Protein AF-A0AAX6FME1-F1 (afdb_monomer)

Mean predicted aligned error: 8.31 Å

Secondary structure (DSSP, 8-state):
-HHHHHHHHHHHHHHHHTTHHHHHHHHHHHHHHHHHHHHHHHHHHHHHHHHHHHHHHHGGGS---HHHHHHHHHHHHHHHHHHHHHHHHHHHHHHHHHHHHHHHHHHHHHHHHHHHHHHHHHHT-

Solvent-accessible surface area (backbone atoms only — not comparable to full-atom values): 6784 Å² total; per-residue (Å²): 114,68,73,62,55,56,51,52,54,52,51,57,49,51,62,68,52,61,54,52,63,60,53,46,49,50,43,54,51,52,38,49,55,40,46,56,51,26,52,50,38,51,52,51,37,51,53,54,51,51,50,55,55,52,50,62,68,58,56,77,75,61,83,87,55,75,70,59,55,56,52,51,53,52,49,50,54,51,38,51,53,39,49,52,51,27,50,51,38,52,50,51,37,52,54,42,52,48,52,49,48,54,52,52,51,50,55,51,54,51,50,53,53,51,52,50,52,52,56,51,56,61,72,76,108

Nearest PDB structures (foldseek):
  8i21-assembly1_A  TM=5.948E-01  e=4.803E-01  Saccharomyces cerevisiae S288C
  8i4v-assembly1_B  TM=5.085E-01  e=3.125E-01  Saccharomyces cerevisiae S288C
  6pyu-assembly1_B  TM=4.199E-01  e=3.323E-01  Homo sapiens
  5c22-assembly3_C  TM=4.623E-01  e=6.528E-01  Escherichia coli
  4ayx-assembly1_A  TM=3.386E-01  e=5.107E-01  Homo sapiens

Radius of gyration: 27.65 Å; Cα contacts (8 Å, |Δi|>4): 54; chains: 1; bounding box: 58×21×79 Å

Foldseek 3Di:
DLVVVVVVLVVVLCVVCVCLVVLLCVLVVLLVVLVVVLVVLVVVLVVLVVVLVVVVVVVVPDDDDVVVVVVSVVSVVVSVVSVVVSVVSVVVSVVSVVVNVVSVVVSVVVVVVSVVVSVVVVVVD

Sequence (125 aa):
MAIARTGVFVDDYLEYSSTLAAELQRLLSTMRELDERSHGLINQTRDQTKYCLGMAYHSSKKAILEDDEEAIEKMKKEIEANQENALSLCTEKVLLAKQAYDLIESHVKRLDEDLNQFAEDLKQV

pLDDT: mean 86.27, std 14.95, range [47.69, 98.38]

InterPro domains:
  IPR024610 Inhibitor of growth protein, N-terminal histone-binding [PF12998] (9-118)
  IPR024610 Inhibitor of growth protein, N-terminal histone-binding [SM01408] (9-118)
  IPR028651 ING family [PTHR10333] (1-124)

Organism: Iris pallida (NCBI:txid29817)

Structure (mmCIF, N/CA/C/O backbone):
data_AF-A0AAX6FME1-F1
#
_entry.id   AF-A0AAX6FME1-F1
#
loop_
_atom_site.group_PDB
_atom_site.id
_atom_site.type_symbol
_atom_site.label_atom_id
_atom_site.label_alt_id
_atom_site.label_comp_id
_atom_site.label_asym_id
_atom_site.label_entity_id
_atom_site.label_seq_id
_atom_site.pdbx_PDB_ins_code
_atom_site.Cartn_x
_atom_site.Cartn_y
_atom_site.Cartn_z
_atom_site.occupancy
_atom_site.B_iso_or_equiv
_atom_site.auth_seq_id
_atom_site.auth_comp_id
_atom_site.auth_asym_id
_atom_site.auth_atom_id
_atom_site.pdbx_PDB_model_num
ATOM 1 N N . MET A 1 1 ? -29.926 2.983 37.225 1.00 47.69 1 MET A N 1
ATOM 2 C CA . MET A 1 1 ? -28.524 3.407 37.009 1.00 47.69 1 MET A CA 1
ATOM 3 C C . MET A 1 1 ? -27.796 2.585 35.940 1.00 47.69 1 MET A C 1
ATOM 5 O O . MET A 1 1 ? -26.991 3.179 35.242 1.00 47.69 1 MET A O 1
ATOM 9 N N . ALA A 1 2 ? -28.114 1.299 35.724 1.00 47.97 2 ALA A N 1
ATOM 10 C CA . ALA A 1 2 ? -27.505 0.484 34.656 1.00 47.97 2 ALA A CA 1
ATOM 11 C C . ALA A 1 2 ? -27.728 1.022 33.223 1.00 47.97 2 ALA A C 1
ATOM 13 O O . ALA A 1 2 ? -26.776 1.136 32.464 1.00 47.97 2 ALA A O 1
ATOM 14 N N . ILE A 1 3 ? -28.958 1.442 32.885 1.00 52.25 3 ILE A N 1
ATOM 15 C CA . ILE A 1 3 ? -29.325 1.914 31.529 1.00 52.25 3 ILE A CA 1
ATOM 16 C C . ILE A 1 3 ? -28.571 3.198 31.118 1.00 52.25 3 ILE A C 1
ATOM 18 O O . ILE A 1 3 ? -28.251 3.395 29.948 1.00 52.25 3 ILE A O 1
ATOM 22 N N . ALA A 1 4 ? -28.248 4.071 32.079 1.00 54.31 4 ALA A N 1
ATOM 23 C CA . ALA A 1 4 ? -27.478 5.286 31.806 1.00 54.31 4 ALA A CA 1
ATOM 24 C C . ALA A 1 4 ? -25.995 4.971 31.536 1.00 54.31 4 ALA A C 1
ATOM 26 O O . ALA A 1 4 ? -25.393 5.591 30.669 1.00 54.31 4 ALA A O 1
ATOM 27 N N . ARG A 1 5 ? -25.427 3.970 32.228 1.00 59.72 5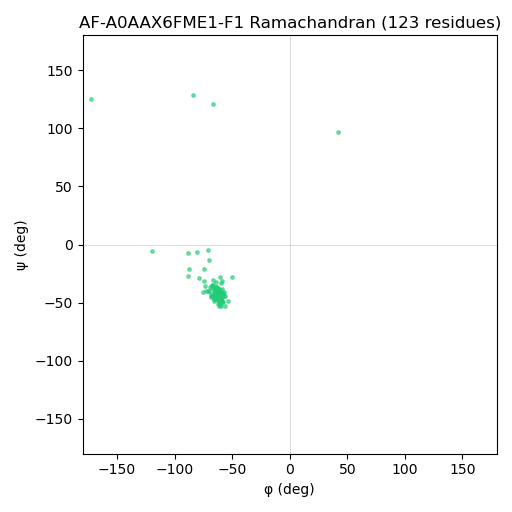 ARG A N 1
ATOM 28 C CA . ARG A 1 5 ? -24.042 3.516 32.018 1.00 59.72 5 ARG A CA 1
ATOM 29 C C . ARG A 1 5 ? -23.849 2.819 30.668 1.00 59.72 5 ARG A C 1
ATOM 31 O O . ARG A 1 5 ? -22.839 3.049 30.020 1.00 59.72 5 ARG A O 1
ATOM 38 N N . THR A 1 6 ? -24.836 2.047 30.208 1.00 64.62 6 THR A N 1
ATOM 39 C CA . THR A 1 6 ? -24.829 1.462 28.854 1.00 64.62 6 THR A CA 1
ATOM 40 C C . THR A 1 6 ? -24.848 2.505 27.741 1.00 64.62 6 THR A C 1
ATOM 42 O O . THR A 1 6 ? -24.229 2.286 26.709 1.00 64.62 6 THR A O 1
ATOM 45 N N . GLY A 1 7 ? -25.563 3.621 27.928 1.00 67.94 7 GLY A N 1
ATOM 46 C CA . GLY A 1 7 ? -25.642 4.678 26.914 1.00 67.94 7 GLY A CA 1
ATOM 47 C C . GLY A 1 7 ? -24.309 5.399 26.724 1.00 67.94 7 GLY A C 1
ATOM 48 O O . GLY A 1 7 ? -23.861 5.551 25.596 1.00 67.94 7 GLY A O 1
ATOM 49 N N . VAL A 1 8 ? -23.647 5.753 27.831 1.00 77.31 8 VAL A N 1
ATOM 50 C CA . VAL A 1 8 ? -22.325 6.406 27.812 1.00 77.31 8 VAL A CA 1
ATOM 51 C C . VAL A 1 8 ? -21.271 5.510 27.158 1.00 77.31 8 VAL A C 1
ATOM 53 O O . VAL A 1 8 ? -20.522 5.973 26.313 1.00 77.31 8 VAL A O 1
ATOM 56 N N . PHE A 1 9 ? -21.277 4.209 27.463 1.00 76.94 9 PHE A N 1
ATOM 57 C CA . PHE A 1 9 ? -20.352 3.247 26.857 1.00 76.94 9 PHE A CA 1
ATOM 58 C C . PHE A 1 9 ? -20.444 3.195 25.322 1.00 76.94 9 PHE A C 1
ATOM 60 O O . PHE A 1 9 ? -19.431 3.129 24.628 1.00 76.94 9 PHE A O 1
ATOM 67 N N . VAL A 1 10 ? -21.667 3.208 24.784 1.00 81.06 10 VAL A N 1
ATOM 68 C CA . VAL A 1 10 ? -21.890 3.160 23.334 1.00 81.06 10 VAL A CA 1
ATOM 69 C C . VAL A 1 10 ? -21.471 4.472 22.671 1.00 81.06 10 VAL A C 1
ATOM 71 O O . VAL A 1 10 ? -20.853 4.421 21.610 1.00 81.06 10 VAL A O 1
ATOM 74 N N . ASP A 1 11 ? -21.759 5.619 23.291 1.00 85.25 11 ASP A N 1
ATOM 75 C CA . ASP A 1 11 ? -21.335 6.928 22.779 1.00 85.25 11 ASP A CA 1
ATOM 76 C C . ASP A 1 11 ? -19.804 7.058 22.763 1.00 85.25 11 ASP A C 1
ATOM 78 O O . ASP A 1 11 ? -19.245 7.413 21.725 1.00 85.25 11 ASP A O 1
ATOM 82 N N . ASP A 1 12 ? -19.121 6.676 23.848 1.00 85.38 12 ASP A N 1
ATOM 83 C CA . ASP A 1 12 ? -17.654 6.716 23.943 1.00 85.38 12 ASP A CA 1
ATOM 84 C C . ASP A 1 12 ? -16.998 5.834 22.862 1.00 85.38 12 ASP A C 1
ATOM 86 O O . ASP A 1 12 ? -16.026 6.230 22.210 1.00 85.38 12 ASP A O 1
ATOM 90 N N . TYR A 1 13 ? -17.554 4.640 22.615 1.00 84.81 13 TYR A N 1
ATOM 91 C CA . TYR A 1 13 ? -17.056 3.749 21.566 1.00 84.81 13 TYR A CA 1
ATOM 92 C C . TYR A 1 13 ? -17.335 4.281 20.152 1.00 84.81 13 TYR A C 1
ATOM 94 O O . TYR A 1 13 ? -16.489 4.159 19.259 1.00 84.81 13 TYR A O 1
ATOM 102 N N . LEU A 1 14 ? -18.512 4.867 19.916 1.00 86.94 14 LEU A N 1
ATOM 103 C CA . LEU A 1 14 ? -18.857 5.473 18.628 1.00 86.94 14 LEU A CA 1
ATOM 104 C C . LEU A 1 14 ? -17.964 6.677 18.321 1.00 86.94 14 LEU A C 1
ATOM 106 O O . LEU A 1 14 ? -17.508 6.818 17.186 1.00 86.94 14 LEU A O 1
ATOM 110 N N . GLU A 1 15 ? -17.670 7.510 19.319 1.00 89.06 15 GLU A N 1
ATOM 111 C CA . GLU A 1 15 ? -16.745 8.632 19.173 1.00 89.06 15 GLU A CA 1
ATOM 112 C C . GLU A 1 15 ? -15.331 8.133 18.852 1.00 89.06 15 GLU A C 1
ATOM 114 O O . GLU A 1 15 ? -14.734 8.571 17.866 1.00 89.06 15 GLU A O 1
ATOM 119 N N . TYR A 1 16 ? -14.832 7.142 19.599 1.00 89.00 16 TYR A N 1
ATOM 120 C CA . TYR A 1 16 ? -13.517 6.540 19.364 1.00 89.00 16 TYR A CA 1
ATOM 121 C C . TYR A 1 16 ? -13.387 5.881 17.979 1.00 89.00 16 TYR A C 1
ATOM 123 O O . TYR A 1 16 ? -12.382 6.054 17.291 1.00 89.00 16 TYR A O 1
ATOM 131 N N . SER A 1 17 ? -14.394 5.119 17.546 1.00 90.50 17 SER A N 1
ATOM 132 C CA . SER A 1 17 ? -14.365 4.388 16.269 1.00 90.50 17 SER A CA 1
ATOM 133 C C . SER A 1 17 ? -14.689 5.253 15.046 1.00 90.50 17 SER A C 1
ATOM 135 O O . SER A 1 17 ? -14.530 4.795 13.912 1.00 90.50 17 SER A O 1
ATOM 137 N N . SER A 1 18 ? -15.094 6.510 15.247 1.00 93.12 18 SER A N 1
ATOM 138 C CA . SER A 1 18 ? -15.531 7.408 14.173 1.00 93.12 18 SER A CA 1
ATOM 139 C C . SER A 1 18 ? -14.466 7.657 13.096 1.00 93.12 18 SER A C 1
ATOM 141 O O . SER A 1 18 ? -14.809 7.826 11.923 1.00 93.12 18 SER A O 1
ATOM 143 N N . THR A 1 19 ? -13.176 7.637 13.454 1.00 92.62 19 THR A N 1
ATOM 144 C CA . THR A 1 19 ? -12.076 7.902 12.511 1.00 92.62 19 THR A CA 1
ATOM 145 C C . THR A 1 19 ? -11.597 6.658 11.766 1.00 92.62 19 THR A C 1
ATOM 147 O O . THR A 1 19 ? -11.054 6.785 10.665 1.00 92.62 19 THR A O 1
ATOM 150 N N . LEU A 1 20 ? -11.861 5.455 12.295 1.00 95.12 20 LEU A N 1
ATOM 151 C CA . LEU A 1 20 ? -11.347 4.186 11.767 1.00 95.12 20 LEU A CA 1
ATOM 152 C C . LEU A 1 20 ? -11.660 4.008 10.280 1.00 95.12 20 LEU A C 1
ATOM 154 O O . LEU A 1 20 ? -10.777 3.688 9.485 1.00 95.12 20 LEU A O 1
ATOM 158 N N . ALA A 1 21 ? -12.916 4.230 9.889 1.00 95.75 21 ALA A N 1
ATOM 159 C CA . ALA A 1 21 ? -13.346 4.037 8.508 1.00 95.75 21 ALA A CA 1
ATOM 160 C C . ALA A 1 21 ? -12.609 4.980 7.542 1.00 95.75 21 ALA A C 1
ATOM 162 O O . ALA A 1 21 ? -12.144 4.546 6.487 1.00 95.75 21 ALA A O 1
ATOM 163 N N . ALA A 1 22 ? -12.465 6.254 7.917 1.00 96.81 22 ALA A N 1
ATOM 164 C CA . A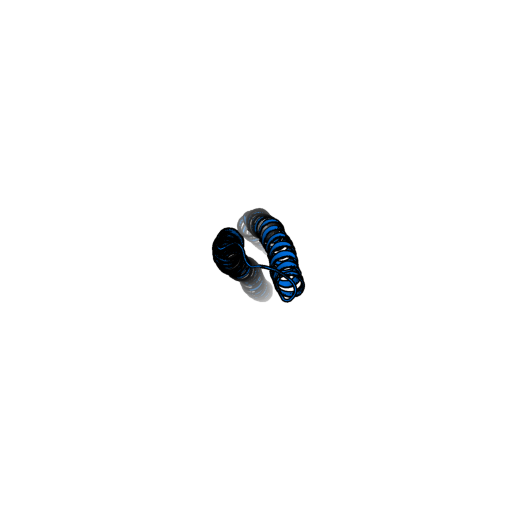LA A 1 22 ? -11.793 7.258 7.099 1.00 96.81 22 ALA A CA 1
ATOM 165 C C . ALA A 1 22 ? -10.284 6.988 6.989 1.00 96.81 22 ALA A C 1
ATOM 167 O O . ALA A 1 22 ? -9.712 7.071 5.899 1.00 96.81 22 ALA A O 1
ATOM 168 N N . GLU A 1 23 ? -9.637 6.623 8.097 1.00 97.31 23 GLU A N 1
ATOM 169 C CA . GLU A 1 23 ? -8.211 6.293 8.126 1.00 97.31 23 GLU A CA 1
ATOM 170 C C . GLU A 1 23 ? -7.898 5.031 7.318 1.00 97.31 23 GLU A C 1
ATOM 172 O O . GLU A 1 23 ? -6.975 5.036 6.497 1.00 97.31 23 GLU A O 1
ATOM 177 N N . LEU A 1 24 ? -8.707 3.979 7.473 1.00 97.81 24 LEU A N 1
ATOM 178 C CA . LEU A 1 24 ? -8.557 2.742 6.713 1.00 97.81 24 LEU A CA 1
ATOM 179 C C . LEU A 1 24 ? -8.790 2.976 5.217 1.00 97.81 24 LEU A C 1
ATOM 181 O O . LEU A 1 24 ? -8.009 2.505 4.389 1.00 97.81 24 LEU A O 1
ATOM 185 N N . GLN A 1 25 ? -9.818 3.750 4.854 1.00 98.06 25 GLN A N 1
ATOM 186 C CA . GLN A 1 25 ? -10.069 4.114 3.461 1.00 98.06 25 GLN A CA 1
ATOM 187 C C . GLN A 1 25 ? -8.885 4.876 2.861 1.00 98.06 25 GLN A C 1
ATOM 189 O O . GLN A 1 25 ? -8.499 4.595 1.724 1.00 98.06 25 GLN A O 1
ATOM 194 N N . ARG A 1 26 ? -8.284 5.806 3.611 1.00 98.38 26 ARG A N 1
ATOM 195 C CA . ARG A 1 26 ? -7.095 6.544 3.170 1.00 98.38 26 ARG A CA 1
ATOM 196 C C . ARG A 1 26 ? -5.931 5.592 2.891 1.00 98.38 2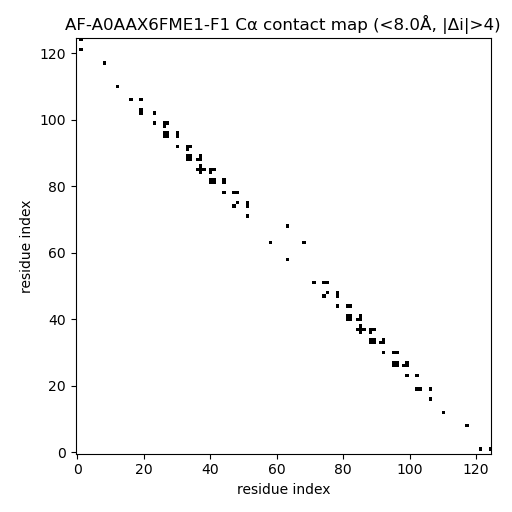6 ARG A C 1
ATOM 198 O O . ARG A 1 26 ? -5.379 5.635 1.796 1.00 98.38 26 ARG A O 1
ATOM 205 N N . LEU A 1 27 ? -5.608 4.705 3.835 1.00 98.19 27 LEU A N 1
ATOM 206 C CA . LEU A 1 27 ? -4.519 3.730 3.692 1.00 98.19 27 LEU A CA 1
ATOM 207 C C . LEU A 1 27 ? -4.727 2.811 2.482 1.00 98.19 27 LEU A C 1
ATOM 209 O O . LEU A 1 27 ? -3.825 2.661 1.658 1.00 98.19 27 LEU A O 1
ATOM 213 N N . LEU A 1 28 ? -5.926 2.240 2.337 1.00 97.88 28 LEU A N 1
ATOM 214 C CA . LEU A 1 28 ? -6.250 1.330 1.235 1.00 97.88 28 LEU A CA 1
ATOM 215 C C . LEU A 1 28 ? -6.268 2.038 -0.126 1.00 97.88 28 LEU A C 1
ATOM 217 O O . LEU A 1 28 ? -5.848 1.453 -1.124 1.00 97.88 28 LEU A O 1
ATOM 221 N N . SER A 1 29 ? -6.709 3.297 -0.173 1.00 98.25 29 SER A N 1
ATOM 222 C CA . SER A 1 29 ? -6.680 4.096 -1.405 1.00 98.25 29 SER A CA 1
ATOM 223 C C . SER A 1 29 ? -5.241 4.360 -1.845 1.00 98.25 29 SER A C 1
ATOM 225 O O . SER A 1 29 ? -4.897 4.089 -2.993 1.00 98.25 29 SER A O 1
ATOM 227 N N . THR A 1 30 ? -4.366 4.774 -0.922 1.00 98.25 30 THR A N 1
ATOM 228 C CA . THR A 1 30 ? -2.939 4.961 -1.223 1.00 98.25 30 THR A CA 1
ATOM 229 C C . THR A 1 30 ? -2.270 3.646 -1.631 1.00 98.25 30 THR A C 1
ATOM 231 O O . THR A 1 30 ? -1.522 3.615 -2.605 1.00 98.25 30 THR A O 1
ATOM 234 N N . MET A 1 31 ? -2.575 2.527 -0.962 1.00 98.19 31 MET A N 1
ATOM 235 C CA . MET A 1 31 ? -2.069 1.210 -1.373 1.00 98.19 31 MET A CA 1
ATOM 236 C C . MET A 1 31 ? -2.456 0.857 -2.808 1.00 98.19 31 MET A C 1
ATOM 238 O O . MET A 1 31 ? -1.632 0.304 -3.537 1.00 98.19 31 MET A O 1
ATOM 242 N N . ARG A 1 32 ? -3.692 1.166 -3.212 1.00 98.06 32 ARG A N 1
ATOM 243 C CA . ARG A 1 32 ? -4.175 0.922 -4.571 1.00 98.06 32 ARG A CA 1
ATOM 244 C C . ARG A 1 32 ? -3.440 1.783 -5.599 1.00 98.06 32 ARG A C 1
ATOM 246 O O . ARG A 1 32 ? -3.038 1.267 -6.634 1.00 98.06 32 ARG A O 1
ATOM 253 N N . GLU A 1 33 ? -3.220 3.062 -5.311 1.00 98.12 33 GLU A N 1
ATOM 254 C CA . GLU A 1 33 ? -2.456 3.954 -6.196 1.00 98.12 33 GLU A CA 1
ATOM 255 C C . GLU A 1 33 ? -1.014 3.461 -6.393 1.00 98.12 33 GLU A C 1
ATOM 257 O O . GLU A 1 33 ? -0.509 3.404 -7.519 1.00 98.12 33 GLU A O 1
ATOM 262 N N . LEU A 1 34 ? -0.356 3.042 -5.306 1.00 97.81 34 LEU A N 1
ATOM 263 C CA . LEU A 1 34 ? 0.979 2.447 -5.378 1.00 97.81 34 LEU A CA 1
ATOM 264 C C . LEU A 1 34 ? 0.969 1.122 -6.151 1.00 97.81 34 LEU A C 1
ATOM 266 O O . LEU A 1 34 ? 1.918 0.836 -6.883 1.00 97.81 34 LEU A O 1
ATOM 270 N N . ASP A 1 35 ? -0.088 0.317 -6.009 1.00 97.38 35 ASP A N 1
ATOM 271 C CA . ASP A 1 35 ? -0.251 -0.937 -6.744 1.00 97.38 35 ASP A CA 1
ATOM 272 C C . ASP A 1 35 ? -0.311 -0.691 -8.250 1.00 97.38 35 ASP A C 1
ATOM 274 O O . ASP A 1 35 ? 0.522 -1.219 -8.989 1.00 97.38 35 ASP A O 1
ATOM 278 N N . GLU A 1 36 ? -1.206 0.197 -8.687 1.00 97.62 36 GLU A N 1
ATOM 279 C CA . GLU A 1 36 ? -1.368 0.578 -10.091 1.00 97.62 36 GLU A CA 1
ATOM 280 C C . GLU A 1 36 ? -0.045 1.103 -10.678 1.00 97.62 36 GLU A C 1
ATOM 282 O O . GLU A 1 36 ? 0.383 0.670 -11.755 1.00 97.62 36 GLU A O 1
ATOM 287 N N . ARG A 1 37 ? 0.674 1.957 -9.935 1.00 97.56 37 ARG A N 1
ATOM 288 C CA . ARG A 1 37 ? 1.978 2.487 -10.359 1.00 97.56 37 ARG A CA 1
ATOM 289 C C . ARG A 1 37 ? 3.061 1.407 -10.443 1.00 97.56 37 ARG A C 1
ATOM 291 O O . ARG A 1 37 ? 3.790 1.358 -11.436 1.00 97.56 37 ARG A O 1
ATOM 298 N N . SER A 1 38 ? 3.167 0.536 -9.438 1.00 97.06 38 SER A N 1
ATOM 299 C CA . SER A 1 38 ? 4.148 -0.561 -9.429 1.00 97.06 38 SER A CA 1
ATOM 300 C C . SER A 1 38 ? 3.902 -1.548 -10.573 1.00 97.06 38 SER A C 1
ATOM 302 O O . SER A 1 38 ? 4.841 -1.921 -11.277 1.00 97.06 38 SER A O 1
ATOM 304 N N . HIS A 1 39 ? 2.640 -1.900 -10.835 1.00 96.75 39 HIS A N 1
ATOM 305 C CA . HIS A 1 39 ? 2.260 -2.778 -11.936 1.00 96.75 39 HIS A CA 1
ATOM 306 C C . HIS A 1 39 ? 2.588 -2.150 -13.293 1.00 96.75 39 HIS A C 1
ATOM 308 O O . HIS A 1 39 ? 3.075 -2.846 -14.186 1.00 96.75 39 HIS A O 1
ATOM 314 N N . GLY A 1 40 ? 2.372 -0.839 -13.444 1.00 96.69 40 GLY A N 1
ATOM 315 C CA . GLY A 1 40 ? 2.785 -0.085 -14.627 1.00 96.69 40 GLY A CA 1
ATOM 316 C C . GLY A 1 40 ? 4.285 -0.216 -14.904 1.00 96.69 40 GLY A C 1
ATOM 317 O O . GLY A 1 40 ? 4.671 -0.642 -15.994 1.00 96.69 40 GLY A O 1
ATOM 318 N N . LEU A 1 41 ? 5.124 0.058 -13.898 1.00 96.38 41 LEU A N 1
ATOM 319 C CA . LEU A 1 41 ? 6.583 -0.056 -14.019 1.00 96.38 41 LEU A CA 1
ATOM 320 C C . LEU A 1 41 ? 7.036 -1.488 -14.313 1.00 96.38 41 LEU A C 1
ATOM 322 O O . LEU A 1 41 ? 7.879 -1.693 -15.185 1.00 96.38 41 LEU A O 1
ATOM 326 N N . ILE A 1 42 ? 6.465 -2.488 -13.637 1.00 96.56 42 ILE A N 1
ATOM 327 C CA . ILE A 1 42 ? 6.801 -3.904 -13.854 1.00 96.56 42 ILE A CA 1
ATOM 328 C C . ILE A 1 42 ? 6.476 -4.320 -15.292 1.00 96.56 42 ILE A C 1
ATOM 330 O O . ILE A 1 42 ? 7.289 -4.975 -15.948 1.00 96.56 42 ILE A O 1
ATOM 334 N N . ASN A 1 43 ? 5.309 -3.925 -15.807 1.00 96.69 43 ASN A N 1
ATOM 335 C CA . ASN A 1 43 ? 4.909 -4.234 -17.177 1.00 96.69 43 ASN A CA 1
ATOM 336 C C . ASN A 1 43 ? 5.825 -3.550 -18.200 1.00 96.69 43 ASN A C 1
ATOM 338 O O . ASN A 1 43 ? 6.324 -4.227 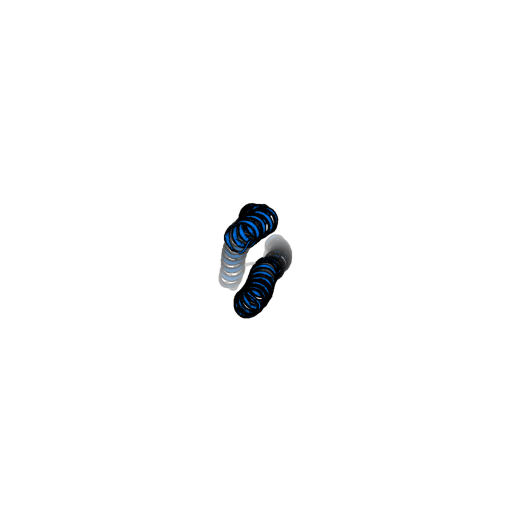-19.099 1.00 96.69 43 ASN A O 1
ATOM 342 N N . GLN A 1 44 ? 6.103 -2.255 -18.024 1.00 94.81 44 GLN A N 1
ATOM 343 C CA . GLN A 1 44 ? 7.019 -1.503 -18.886 1.00 94.81 44 GLN A CA 1
ATOM 344 C C . GLN A 1 44 ? 8.416 -2.135 -18.901 1.00 94.81 44 GLN A C 1
ATOM 346 O O . GLN A 1 44 ? 8.962 -2.424 -19.964 1.00 94.81 44 GLN A O 1
ATOM 351 N N . THR A 1 45 ? 8.964 -2.421 -17.722 1.00 94.12 45 THR A N 1
ATOM 352 C CA . THR A 1 45 ? 10.282 -3.046 -17.555 1.00 94.12 45 THR A CA 1
ATOM 353 C C . THR A 1 45 ? 10.337 -4.413 -18.225 1.00 94.12 45 THR A C 1
ATOM 355 O O . THR A 1 45 ? 11.320 -4.750 -18.886 1.00 94.12 45 THR A O 1
ATOM 358 N N . ARG A 1 46 ? 9.276 -5.218 -18.092 1.00 94.38 46 ARG A N 1
ATOM 359 C CA . ARG A 1 46 ? 9.177 -6.530 -18.741 1.00 94.38 46 ARG A CA 1
ATOM 360 C C . ARG A 1 46 ? 9.240 -6.403 -20.261 1.00 94.38 46 ARG A C 1
ATOM 362 O O . ARG A 1 46 ? 9.914 -7.207 -20.903 1.00 94.38 46 ARG A O 1
ATOM 369 N N . ASP A 1 47 ? 8.551 -5.424 -20.832 1.00 93.56 47 ASP A N 1
ATOM 370 C CA . ASP A 1 47 ? 8.522 -5.227 -22.280 1.00 93.56 47 ASP A CA 1
ATOM 371 C C . ASP A 1 47 ? 9.862 -4.671 -22.800 1.00 93.56 47 ASP A C 1
ATOM 373 O O . ASP A 1 47 ? 10.385 -5.188 -23.789 1.00 93.56 47 ASP A O 1
ATOM 377 N N . GLN A 1 48 ? 10.495 -3.740 -22.072 1.00 91.06 48 GLN A N 1
ATOM 378 C CA . GLN A 1 48 ? 11.868 -3.281 -22.344 1.00 91.06 48 GLN A CA 1
ATOM 379 C C . GLN A 1 48 ? 12.883 -4.435 -22.270 1.00 91.06 48 GLN A C 1
ATOM 381 O O . GLN A 1 48 ? 13.737 -4.581 -23.144 1.00 91.06 48 GLN A O 1
ATOM 386 N N . THR A 1 49 ? 12.756 -5.312 -21.270 1.00 91.38 49 THR A N 1
ATOM 387 C CA . THR A 1 49 ? 13.629 -6.485 -21.104 1.00 91.38 49 THR A CA 1
ATOM 388 C C . THR A 1 49 ? 13.501 -7.445 -22.286 1.00 91.38 49 THR A C 1
ATOM 390 O O . THR A 1 49 ? 14.508 -7.892 -22.834 1.00 91.38 49 THR A O 1
ATOM 393 N N . LYS A 1 50 ? 12.271 -7.738 -22.731 1.00 89.94 50 LYS A N 1
ATOM 394 C CA . LYS A 1 50 ? 12.029 -8.576 -23.918 1.00 89.94 50 LYS A CA 1
ATOM 395 C C . LYS A 1 50 ? 12.641 -7.971 -25.176 1.00 89.94 50 LYS A C 1
ATOM 397 O O . LYS A 1 50 ? 13.236 -8.705 -25.961 1.00 89.94 50 LYS A O 1
ATOM 402 N N . TYR A 1 51 ? 12.498 -6.660 -25.362 1.00 87.06 51 TYR A N 1
ATOM 403 C CA . TYR A 1 51 ? 13.081 -5.953 -26.499 1.00 87.06 51 TYR A CA 1
ATOM 404 C C . TYR A 1 51 ? 14.612 -6.060 -26.498 1.00 87.06 51 TYR A C 1
ATOM 406 O O . TYR A 1 51 ? 15.195 -6.489 -27.492 1.00 87.06 51 TYR A O 1
ATOM 414 N N . CYS A 1 52 ? 15.252 -5.780 -25.359 1.00 85.19 52 CYS A N 1
ATOM 415 C CA . CYS A 1 52 ? 16.704 -5.864 -25.193 1.00 85.19 52 CYS A CA 1
ATOM 416 C C . CYS A 1 52 ? 17.245 -7.285 -25.472 1.00 85.19 52 CYS A C 1
ATOM 418 O O . CYS A 1 52 ? 18.203 -7.460 -26.226 1.00 85.19 52 CYS A O 1
ATOM 420 N N . LEU A 1 53 ? 16.575 -8.322 -24.952 1.00 83.88 53 LEU A N 1
ATOM 421 C CA . LEU A 1 53 ? 16.928 -9.724 -25.222 1.00 83.88 53 LEU A CA 1
ATOM 422 C C . LEU A 1 53 ? 16.687 -10.130 -26.687 1.00 83.88 53 LEU A C 1
ATOM 424 O O . LEU A 1 53 ? 17.473 -10.889 -27.253 1.00 83.88 53 LEU A O 1
ATOM 428 N N . GLY A 1 54 ? 15.618 -9.623 -27.309 1.00 80.12 54 GLY A N 1
ATOM 429 C CA . GLY A 1 54 ? 15.323 -9.846 -28.725 1.00 80.12 54 GLY A 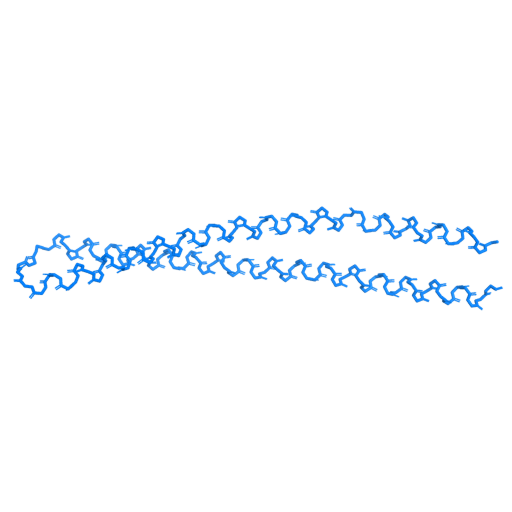CA 1
ATOM 430 C C . GLY A 1 54 ? 16.382 -9.230 -29.642 1.00 80.12 54 GLY A C 1
ATOM 431 O O . GLY A 1 54 ? 16.836 -9.886 -30.579 1.00 80.12 54 GLY A O 1
ATOM 432 N N . MET A 1 55 ? 16.842 -8.013 -29.338 1.00 67.69 55 MET A N 1
ATOM 433 C CA . MET A 1 55 ? 17.938 -7.370 -30.070 1.00 67.69 55 MET A CA 1
ATOM 434 C C . MET A 1 55 ? 19.248 -8.155 -29.954 1.00 67.69 55 MET A C 1
ATOM 436 O O . MET A 1 55 ? 19.901 -8.390 -30.971 1.00 67.69 55 MET A O 1
ATOM 440 N N . ALA A 1 56 ? 19.588 -8.645 -28.757 1.00 60.97 56 ALA A N 1
ATOM 441 C CA . ALA A 1 56 ? 20.784 -9.462 -28.529 1.00 60.97 56 ALA A CA 1
ATOM 442 C C . ALA A 1 56 ? 20.799 -10.777 -29.343 1.00 60.97 56 ALA A C 1
ATOM 444 O O . ALA A 1 56 ? 21.864 -11.287 -29.694 1.00 60.97 56 ALA A O 1
ATOM 445 N N . TYR A 1 57 ? 19.624 -11.325 -29.671 1.00 59.09 57 TYR A N 1
ATOM 446 C CA . TYR A 1 57 ? 19.492 -12.537 -30.487 1.00 59.09 57 TYR A CA 1
ATOM 447 C C . TYR A 1 57 ? 19.677 -12.273 -31.994 1.00 59.09 57 TYR A C 1
ATOM 449 O O . TYR A 1 57 ? 20.121 -13.148 -32.739 1.00 59.09 57 TYR A O 1
ATOM 457 N N . HIS A 1 58 ? 19.348 -11.066 -32.464 1.00 56.19 58 HIS A N 1
ATOM 458 C CA . HIS A 1 58 ? 19.480 -10.681 -33.874 1.00 56.19 58 HIS A CA 1
ATOM 459 C C . HIS A 1 58 ? 20.860 -10.098 -34.218 1.00 56.19 58 HIS A C 1
ATOM 461 O O . HIS A 1 58 ? 21.327 -10.266 -35.349 1.00 56.19 58 HIS A O 1
ATOM 467 N N . SER A 1 59 ? 21.552 -9.493 -33.250 1.00 52.28 59 SER A N 1
ATOM 468 C CA . SER A 1 59 ? 22.895 -8.920 -33.421 1.00 52.28 59 SER A CA 1
ATOM 469 C C . SER A 1 59 ? 24.001 -9.968 -33.611 1.00 52.28 59 SER A C 1
ATOM 471 O O . SER A 1 59 ? 25.074 -9.649 -34.120 1.00 52.28 59 SER A O 1
ATOM 473 N N . SER A 1 60 ? 23.740 -11.252 -33.336 1.00 53.16 60 SER A N 1
ATOM 474 C CA . SER A 1 60 ? 24.714 -12.337 -33.544 1.00 53.16 60 SER A CA 1
ATOM 475 C C . SER A 1 60 ? 24.977 -12.673 -35.026 1.00 53.16 60 SER A C 1
ATOM 477 O O . SER A 1 60 ? 25.823 -13.522 -35.309 1.00 53.16 60 SER A O 1
ATOM 479 N N . LYS A 1 61 ? 24.262 -12.058 -35.990 1.00 54.34 61 LYS A N 1
ATOM 480 C CA . LYS A 1 61 ? 24.356 -12.420 -37.421 1.00 54.34 61 LYS A CA 1
ATOM 481 C C . LYS A 1 61 ? 24.809 -11.345 -38.415 1.00 54.34 61 LYS A C 1
ATOM 483 O O . LYS A 1 61 ? 25.021 -11.720 -39.568 1.00 54.34 61 LYS A O 1
ATOM 488 N N . LYS A 1 62 ? 25.025 -10.073 -38.059 1.00 48.91 62 LYS A N 1
ATOM 489 C CA . LYS A 1 62 ? 25.680 -9.108 -38.975 1.00 48.91 62 LYS A CA 1
ATOM 490 C C . LYS A 1 62 ? 25.980 -7.770 -38.293 1.00 48.91 62 LYS A C 1
ATOM 492 O O . LYS A 1 62 ? 25.053 -7.148 -37.806 1.00 48.91 62 LYS A O 1
ATOM 497 N N . ALA A 1 63 ? 27.250 -7.358 -38.356 1.00 49.19 63 ALA A N 1
ATOM 498 C CA . ALA A 1 63 ? 27.781 -5.995 -38.209 1.00 49.19 63 ALA A CA 1
ATOM 499 C C . ALA A 1 63 ? 27.167 -5.125 -37.092 1.00 49.19 63 ALA A C 1
ATOM 501 O O . ALA A 1 63 ? 26.162 -4.456 -37.296 1.00 49.19 63 ALA A O 1
ATOM 502 N N . ILE A 1 64 ? 27.840 -5.096 -35.941 1.00 50.78 64 ILE A N 1
ATOM 503 C CA . ILE A 1 64 ? 27.576 -4.159 -34.843 1.00 50.78 64 ILE A CA 1
ATOM 504 C C . ILE A 1 64 ? 27.930 -2.742 -35.322 1.00 50.78 64 ILE A C 1
ATOM 506 O O . ILE A 1 64 ? 29.070 -2.492 -35.717 1.00 50.78 64 ILE A O 1
ATOM 510 N N . LEU A 1 65 ? 26.954 -1.835 -35.310 1.00 57.66 65 LEU A N 1
ATOM 511 C CA . LEU A 1 65 ? 27.194 -0.394 -35.242 1.00 57.66 65 LEU A CA 1
ATOM 512 C C . LEU A 1 65 ? 27.376 -0.069 -33.749 1.00 57.66 65 LEU A C 1
ATOM 514 O O . LEU A 1 65 ? 26.533 -0.476 -32.957 1.00 57.66 65 LEU A O 1
ATOM 518 N N . GLU A 1 66 ? 28.447 0.626 -33.350 1.00 58.25 66 GLU A N 1
ATOM 519 C CA . GLU A 1 66 ? 28.696 1.041 -31.945 1.00 58.25 66 GLU A CA 1
ATOM 520 C C . GLU A 1 66 ? 27.480 1.740 -31.293 1.00 58.25 66 GLU A C 1
ATOM 522 O O . GLU A 1 66 ? 27.269 1.626 -30.088 1.00 58.25 66 GLU A O 1
ATOM 527 N N . ASP A 1 67 ? 26.641 2.387 -32.108 1.00 60.88 67 ASP A N 1
ATOM 528 C CA . ASP A 1 67 ? 25.387 3.051 -31.722 1.00 60.88 67 ASP A CA 1
ATOM 529 C C . ASP A 1 67 ? 24.358 2.091 -31.075 1.00 60.88 67 ASP A C 1
ATOM 531 O O . ASP A 1 67 ? 23.645 2.467 -30.143 1.00 60.88 67 ASP A O 1
ATOM 535 N N . ASP A 1 68 ? 24.321 0.817 -31.493 1.00 71.25 68 ASP A N 1
ATOM 536 C CA . ASP A 1 68 ? 23.412 -0.189 -30.919 1.00 71.25 68 ASP A CA 1
ATOM 537 C C . ASP A 1 68 ? 23.865 -0.646 -29.521 1.00 71.25 68 ASP A C 1
ATOM 539 O O . ASP A 1 68 ? 23.034 -0.974 -28.671 1.00 71.25 68 ASP A O 1
ATOM 543 N N . GLU A 1 69 ? 25.173 -0.668 -29.249 1.00 78.88 69 GLU A N 1
ATOM 544 C CA . GLU A 1 69 ? 25.707 -1.122 -27.960 1.00 78.88 69 GLU A CA 1
ATOM 545 C C . GLU A 1 69 ? 25.491 -0.072 -26.862 1.00 78.88 69 GLU A C 1
ATOM 547 O O . GLU A 1 69 ? 25.048 -0.409 -25.760 1.00 78.88 69 GLU A O 1
ATOM 552 N N . GLU A 1 70 ? 25.688 1.210 -27.183 1.00 83.88 70 GLU A N 1
ATOM 553 C CA . GLU A 1 70 ? 25.386 2.319 -26.271 1.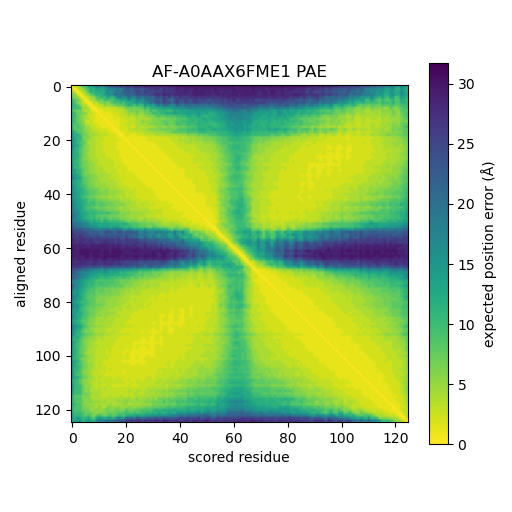00 83.88 70 GLU A CA 1
ATOM 554 C C . GLU A 1 70 ? 23.876 2.424 -25.983 1.00 83.88 70 GLU A C 1
ATOM 556 O O . GLU A 1 70 ? 23.469 2.619 -24.831 1.00 83.88 70 GLU A O 1
ATOM 561 N N . ALA A 1 71 ? 23.026 2.212 -26.994 1.00 83.38 71 ALA A N 1
ATOM 562 C CA . ALA A 1 71 ? 21.573 2.184 -26.827 1.00 83.38 71 ALA A CA 1
ATOM 563 C C . ALA A 1 71 ? 21.102 1.025 -25.929 1.00 83.38 71 ALA A C 1
ATOM 565 O O . ALA A 1 71 ? 20.242 1.218 -25.061 1.00 83.38 71 ALA A O 1
ATOM 566 N N . ILE A 1 72 ? 21.681 -0.170 -26.096 1.00 84.12 72 ILE A N 1
ATOM 567 C CA . ILE A 1 72 ? 21.400 -1.336 -25.246 1.00 84.12 72 ILE A CA 1
ATOM 568 C C . ILE A 1 72 ? 21.837 -1.074 -23.803 1.00 84.12 72 ILE A C 1
ATOM 570 O O . ILE A 1 72 ? 21.086 -1.367 -22.870 1.00 84.12 72 ILE A O 1
ATOM 574 N N . GLU A 1 73 ? 23.026 -0.508 -23.603 1.00 88.25 73 GLU A N 1
ATOM 575 C CA . GLU A 1 73 ? 23.550 -0.211 -22.270 1.00 88.25 73 GLU A CA 1
ATOM 576 C C . GLU A 1 73 ? 22.710 0.851 -21.550 1.00 88.25 73 GLU A C 1
ATOM 578 O O . GLU A 1 73 ? 22.370 0.697 -20.373 1.00 88.25 73 GLU A O 1
ATOM 583 N N . LYS A 1 74 ? 22.280 1.896 -22.265 1.00 90.38 74 LYS A N 1
ATOM 584 C CA . LYS A 1 74 ? 21.331 2.881 -21.735 1.00 90.38 74 LYS A CA 1
ATOM 585 C C . LYS A 1 74 ? 20.015 2.220 -21.317 1.00 90.38 74 LYS A C 1
ATOM 587 O O . LYS A 1 74 ? 19.521 2.479 -20.221 1.00 90.38 74 LYS A O 1
ATOM 592 N N . MET A 1 75 ? 19.469 1.337 -22.154 1.00 89.50 75 MET A N 1
ATOM 593 C CA . MET A 1 75 ? 18.217 0.641 -21.854 1.00 89.50 75 MET A CA 1
ATOM 594 C C . MET A 1 75 ? 18.337 -0.285 -20.639 1.00 89.50 75 MET A C 1
ATOM 596 O O . MET A 1 75 ? 17.404 -0.360 -19.843 1.00 89.50 75 MET A O 1
ATOM 600 N N . LYS A 1 76 ? 19.476 -0.964 -20.451 1.00 91.25 76 LYS A N 1
ATOM 601 C CA . LYS A 1 76 ? 19.730 -1.771 -19.245 1.00 91.25 76 LYS A CA 1
ATOM 602 C C . LYS A 1 76 ? 19.689 -0.924 -17.976 1.00 91.25 76 LYS A C 1
ATOM 604 O O . LYS A 1 76 ? 18.996 -1.298 -17.036 1.00 91.25 76 LYS A O 1
ATOM 609 N N . LYS A 1 77 ? 20.344 0.241 -17.976 1.00 94.44 77 LYS A N 1
ATOM 610 C CA . LYS A 1 77 ? 20.312 1.172 -16.834 1.00 94.44 77 LYS A CA 1
ATOM 611 C C . LYS A 1 77 ? 18.897 1.666 -16.531 1.00 94.44 77 LYS A C 1
ATOM 613 O O . LYS A 1 77 ? 18.514 1.758 -15.369 1.00 94.44 77 LYS A O 1
ATOM 618 N N . GLU A 1 78 ? 18.101 1.953 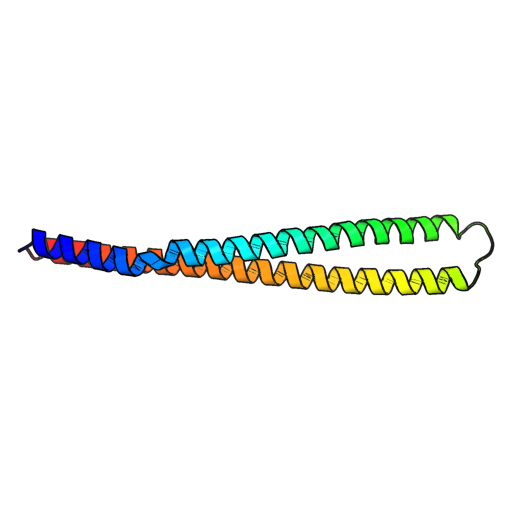-17.562 1.00 94.00 78 GLU A N 1
ATOM 619 C CA . GLU A 1 78 ? 16.689 2.323 -17.391 1.00 94.00 78 GLU A CA 1
ATOM 620 C C . GLU A 1 78 ? 15.853 1.172 -16.804 1.00 94.00 78 GLU A C 1
ATOM 622 O O . GLU A 1 78 ? 15.024 1.404 -15.924 1.00 94.00 78 GLU A O 1
ATOM 627 N N . ILE A 1 79 ? 16.084 -0.069 -17.250 1.00 95.06 79 ILE A N 1
ATOM 628 C CA . ILE A 1 79 ? 15.441 -1.275 -16.703 1.00 95.06 79 ILE A CA 1
ATOM 629 C C . ILE A 1 79 ? 15.785 -1.437 -15.220 1.00 95.06 79 ILE A C 1
ATOM 631 O O . ILE A 1 79 ? 14.876 -1.616 -14.413 1.00 95.06 79 ILE A O 1
ATOM 635 N N . GLU A 1 80 ? 17.064 -1.350 -14.850 1.00 95.69 80 GLU A N 1
ATOM 636 C CA . GLU A 1 80 ? 17.517 -1.471 -13.457 1.00 95.69 80 GLU A CA 1
ATOM 637 C C . GLU A 1 80 ? 16.885 -0.395 -12.566 1.00 95.69 80 GLU A C 1
ATOM 639 O O . GLU A 1 80 ? 16.293 -0.715 -11.534 1.00 95.69 80 GLU A O 1
ATOM 644 N N . ALA A 1 81 ? 16.903 0.866 -13.009 1.00 96.56 81 ALA A N 1
ATOM 645 C CA . ALA A 1 81 ? 16.274 1.966 -12.281 1.00 96.56 81 ALA A CA 1
ATOM 646 C C . ALA A 1 81 ? 14.757 1.760 -12.114 1.00 96.56 81 ALA A C 1
ATOM 648 O O . ALA A 1 81 ? 14.197 2.007 -11.045 1.00 96.56 81 ALA A O 1
ATOM 649 N N . ASN A 1 82 ? 14.067 1.276 -13.151 1.00 95.94 82 ASN A N 1
ATOM 650 C CA . ASN A 1 82 ? 12.635 0.985 -13.074 1.00 95.94 82 ASN A CA 1
ATOM 651 C C . ASN A 1 82 ? 12.325 -0.191 -12.136 1.00 95.94 82 ASN A C 1
ATOM 653 O O . ASN A 1 82 ? 11.310 -0.150 -11.437 1.00 95.94 82 ASN A O 1
ATOM 657 N N . GLN A 1 83 ? 13.187 -1.210 -12.084 1.00 96.06 83 GLN A N 1
ATOM 658 C CA . GLN A 1 83 ? 13.058 -2.326 -11.142 1.00 96.06 83 GLN A CA 1
ATOM 659 C C . GLN A 1 83 ? 13.239 -1.868 -9.697 1.00 96.06 83 GLN A C 1
ATOM 661 O O . GLN A 1 83 ? 12.434 -2.240 -8.842 1.00 96.06 83 GLN A O 1
ATOM 666 N N . GLU A 1 84 ? 14.242 -1.033 -9.425 1.00 97.62 84 GLU A N 1
ATOM 667 C CA . GLU A 1 84 ? 14.473 -0.469 -8.093 1.00 97.62 84 GLU A CA 1
ATOM 668 C C . GLU A 1 84 ? 13.294 0.410 -7.649 1.00 97.62 84 GLU A C 1
ATOM 670 O O . GLU A 1 84 ? 12.777 0.258 -6.539 1.00 97.62 84 GLU A O 1
ATOM 675 N N . ASN A 1 85 ? 12.777 1.247 -8.552 1.00 97.56 85 ASN A N 1
ATOM 676 C CA . ASN A 1 85 ? 11.579 2.048 -8.302 1.00 97.56 85 ASN A CA 1
ATOM 677 C C . ASN A 1 85 ? 10.345 1.174 -8.025 1.00 97.56 85 ASN A C 1
ATOM 679 O O . ASN A 1 85 ? 9.600 1.435 -7.081 1.00 97.56 85 ASN A O 1
ATOM 683 N N . ALA A 1 86 ? 10.122 0.121 -8.817 1.00 97.31 86 ALA A N 1
ATOM 684 C CA . ALA A 1 86 ? 9.015 -0.806 -8.596 1.00 97.31 86 ALA A CA 1
ATOM 685 C C . ALA A 1 86 ? 9.137 -1.527 -7.243 1.00 97.31 86 ALA A C 1
ATOM 687 O O . ALA A 1 86 ? 8.146 -1.656 -6.525 1.00 97.31 86 ALA A O 1
ATOM 688 N N . LEU A 1 87 ? 10.348 -1.951 -6.868 1.00 97.38 87 LEU A N 1
ATOM 689 C CA . LEU A 1 87 ? 10.624 -2.570 -5.572 1.00 97.38 87 LEU A CA 1
ATOM 690 C C . LEU A 1 87 ? 10.346 -1.608 -4.411 1.00 97.38 87 LEU A C 1
ATOM 692 O O . LEU A 1 87 ? 9.737 -2.012 -3.418 1.00 97.38 87 LEU A O 1
ATOM 696 N N . SER A 1 88 ? 10.749 -0.343 -4.541 1.00 98.12 88 SER A N 1
ATOM 697 C CA . SER A 1 88 ? 10.485 0.699 -3.545 1.00 98.12 88 SER A CA 1
ATOM 698 C C . SER A 1 88 ? 8.980 0.888 -3.315 1.00 98.12 88 SER A C 1
ATOM 700 O O . SER A 1 88 ? 8.512 0.766 -2.181 1.00 98.12 88 SER A O 1
ATOM 702 N N . LEU A 1 89 ? 8.196 1.037 -4.392 1.00 97.88 89 LEU A N 1
ATOM 703 C CA . LEU A 1 89 ? 6.732 1.148 -4.314 1.00 97.88 89 LEU A CA 1
ATOM 704 C C . LEU A 1 89 ? 6.093 -0.101 -3.688 1.00 97.88 89 LEU A C 1
ATOM 706 O O . LEU A 1 89 ? 5.209 0.004 -2.839 1.00 97.88 89 LEU A O 1
ATOM 710 N N . CYS A 1 90 ? 6.548 -1.298 -4.069 1.00 97.12 90 CYS A N 1
ATOM 711 C CA . CYS A 1 90 ? 6.078 -2.550 -3.475 1.00 97.12 90 CYS A CA 1
ATOM 712 C C . CYS A 1 90 ? 6.390 -2.639 -1.976 1.00 97.12 90 CYS A C 1
ATOM 714 O O . CYS A 1 90 ? 5.567 -3.132 -1.207 1.00 97.12 90 CYS A O 1
ATOM 716 N N . THR A 1 91 ? 7.548 -2.141 -1.550 1.00 97.81 91 THR A N 1
ATOM 717 C CA . THR A 1 91 ? 7.933 -2.103 -0.134 1.00 97.81 91 THR A CA 1
ATOM 718 C C . THR A 1 91 ? 7.035 -1.145 0.644 1.00 97.81 91 THR A C 1
ATOM 720 O O . THR A 1 91 ? 6.518 -1.504 1.701 1.00 97.81 91 THR A O 1
ATOM 723 N N . GLU A 1 92 ? 6.772 0.043 0.099 1.00 98.06 92 GLU A N 1
ATOM 724 C CA . GLU A 1 92 ? 5.859 1.016 0.702 1.00 98.06 92 GLU A CA 1
ATOM 725 C C . GLU A 1 92 ? 4.432 0.458 0.838 1.00 98.06 92 GLU A C 1
ATOM 727 O O . GLU A 1 92 ? 3.812 0.602 1.892 1.00 98.06 92 GLU A O 1
ATOM 732 N N . LYS A 1 93 ? 3.939 -0.294 -0.156 1.00 96.94 93 LYS A N 1
ATOM 733 C CA . LYS A 1 93 ? 2.650 -1.002 -0.055 1.00 96.94 93 LYS A CA 1
ATOM 734 C C . LYS A 1 93 ? 2.592 -1.971 1.122 1.00 96.94 93 LYS A C 1
ATOM 736 O O . LYS A 1 93 ? 1.565 -2.044 1.793 1.00 96.94 93 LYS A O 1
ATOM 741 N N . VAL A 1 94 ? 3.667 -2.722 1.374 1.00 97.88 94 VAL A N 1
ATOM 742 C CA . VAL A 1 94 ? 3.734 -3.648 2.519 1.00 97.88 94 VAL A CA 1
ATOM 743 C C . VAL A 1 94 ? 3.677 -2.872 3.834 1.00 97.88 94 VAL A C 1
ATOM 745 O O . VAL A 1 94 ? 2.985 -3.288 4.763 1.00 97.88 94 VAL A O 1
ATOM 748 N N . LEU A 1 95 ? 4.348 -1.720 3.908 1.00 98.12 95 LEU A N 1
ATOM 749 C CA . LEU A 1 95 ? 4.302 -0.860 5.090 1.00 98.12 95 LEU A CA 1
ATOM 750 C C . LEU A 1 95 ? 2.903 -0.283 5.329 1.00 98.12 95 LEU A C 1
ATOM 752 O O . LEU A 1 95 ? 2.455 -0.263 6.473 1.00 98.12 95 LEU A O 1
ATOM 756 N N . LEU A 1 96 ? 2.194 0.141 4.282 1.00 98.19 96 LEU A N 1
ATOM 757 C CA . LEU A 1 96 ? 0.807 0.601 4.405 1.00 98.19 96 LEU A CA 1
ATOM 758 C C . LEU A 1 96 ? -0.143 -0.529 4.817 1.00 98.19 96 LEU A C 1
ATOM 760 O O . LEU A 1 96 ? -1.004 -0.316 5.667 1.00 98.19 96 LEU A O 1
ATOM 764 N N . ALA A 1 97 ? 0.040 -1.737 4.276 1.00 97.94 97 ALA A N 1
ATOM 765 C CA . ALA A 1 97 ? -0.748 -2.904 4.670 1.00 97.94 97 ALA A CA 1
ATOM 766 C C . ALA A 1 97 ? -0.558 -3.225 6.157 1.00 97.94 97 ALA A C 1
ATOM 768 O O . ALA A 1 97 ? -1.527 -3.494 6.866 1.00 97.94 97 ALA A O 1
ATOM 769 N N . LYS A 1 98 ? 0.686 -3.133 6.642 1.00 98.19 98 LYS A N 1
ATOM 770 C CA . LYS A 1 98 ? 0.994 -3.274 8.063 1.00 98.19 98 LYS A CA 1
ATOM 771 C C . LYS A 1 98 ? 0.328 -2.178 8.899 1.00 98.19 98 LYS A C 1
ATOM 773 O O . LYS A 1 98 ? -0.303 -2.499 9.892 1.00 98.19 98 LYS A O 1
ATOM 778 N N . GLN A 1 99 ? 0.404 -0.914 8.481 1.00 98.06 99 GLN A N 1
ATOM 779 C CA . GLN A 1 99 ? -0.265 0.188 9.187 1.00 98.06 99 GLN A CA 1
ATOM 780 C C . GLN A 1 99 ? -1.783 -0.017 9.278 1.00 98.06 99 GLN A C 1
ATOM 782 O O . GLN A 1 99 ? -2.368 0.219 10.329 1.00 98.06 99 GLN A O 1
ATOM 787 N N . ALA A 1 100 ? -2.419 -0.486 8.201 1.00 97.94 100 ALA A N 1
ATOM 788 C CA . ALA A 1 100 ? -3.849 -0.790 8.196 1.00 97.94 100 ALA A CA 1
ATOM 789 C C . ALA A 1 100 ? -4.194 -1.943 9.150 1.00 97.94 100 ALA A C 1
ATOM 791 O O . ALA A 1 100 ? -5.193 -1.874 9.864 1.00 97.94 100 ALA A O 1
ATOM 792 N N . TYR A 1 101 ? -3.357 -2.984 9.182 1.00 98.06 101 TYR A N 1
ATOM 793 C CA . TYR A 1 101 ? -3.500 -4.093 10.120 1.00 98.06 101 TYR A CA 1
ATOM 794 C C . TYR A 1 101 ? -3.355 -3.627 11.574 1.00 98.06 101 TYR A C 1
ATOM 796 O O . TYR A 1 101 ? -4.246 -3.886 12.379 1.00 98.06 101 TYR A O 1
ATOM 804 N N . ASP A 1 102 ? -2.285 -2.892 11.890 1.00 97.94 102 ASP A N 1
ATOM 805 C CA . ASP A 1 102 ? -2.001 -2.392 13.239 1.00 97.94 102 ASP A CA 1
ATOM 806 C C . ASP A 1 102 ? -3.126 -1.453 13.730 1.00 97.94 102 ASP A C 1
ATOM 808 O O . ASP A 1 102 ? -3.529 -1.513 14.893 1.00 97.94 102 ASP A O 1
ATOM 812 N N . LEU A 1 103 ? -3.685 -0.625 12.834 1.00 97.19 103 LEU A N 1
ATOM 813 C CA . LEU A 1 103 ? -4.845 0.226 13.118 1.00 97.19 103 LEU A CA 1
ATOM 814 C C . LEU A 1 103 ? -6.062 -0.616 13.526 1.00 97.19 103 LEU A C 1
ATOM 816 O O . LEU A 1 103 ? -6.639 -0.395 14.589 1.00 97.19 103 LEU A O 1
ATOM 820 N N . ILE A 1 104 ? -6.438 -1.607 12.712 1.00 96.94 104 ILE A N 1
ATOM 821 C CA . ILE A 1 104 ? -7.578 -2.486 13.009 1.00 96.94 104 ILE A CA 1
ATOM 822 C C . ILE A 1 104 ? -7.341 -3.259 14.311 1.00 96.94 104 ILE A C 1
ATOM 824 O O . ILE A 1 104 ? -8.238 -3.333 15.148 1.00 96.94 104 ILE A O 1
ATOM 828 N N . GLU A 1 105 ? -6.138 -3.800 14.509 1.00 97.31 105 GLU A N 1
ATOM 829 C CA . GLU A 1 105 ? -5.779 -4.544 15.718 1.00 97.31 105 GLU A CA 1
ATOM 830 C C . GLU A 1 105 ? -5.924 -3.680 16.979 1.00 97.31 105 GLU A C 1
ATOM 832 O O . GLU A 1 105 ? -6.450 -4.150 17.988 1.00 97.31 105 GLU A O 1
ATOM 837 N N . SER A 1 106 ? -5.512 -2.410 16.919 1.00 95.56 106 SER A N 1
ATOM 838 C CA . SER A 1 106 ? -5.687 -1.448 18.012 1.00 95.56 106 SER A CA 1
ATOM 839 C C . SER A 1 106 ? -7.166 -1.247 18.366 1.00 95.56 106 SER A C 1
ATOM 841 O O . SER A 1 106 ? -7.545 -1.360 19.533 1.00 95.56 106 SER A O 1
ATOM 843 N N . HIS A 1 107 ? -8.024 -1.036 17.361 1.00 94.44 107 HIS A N 1
ATOM 844 C CA . HIS A 1 107 ? -9.464 -0.869 17.583 1.00 94.44 107 HIS A CA 1
ATOM 845 C C . HIS A 1 107 ? -10.133 -2.136 18.137 1.00 94.44 107 HIS A C 1
ATOM 847 O O . HIS A 1 107 ? -11.026 -2.026 18.978 1.00 94.44 107 HIS A O 1
ATOM 853 N N . VAL A 1 108 ? -9.705 -3.327 17.702 1.00 94.25 108 VAL A N 1
ATOM 854 C CA . VAL A 1 108 ? -10.205 -4.608 18.235 1.00 94.25 108 VAL A CA 1
ATOM 855 C C . VAL A 1 108 ? -9.801 -4.781 19.697 1.00 94.25 108 VAL A C 1
ATOM 857 O O . VAL A 1 108 ? -10.665 -5.036 20.529 1.00 94.25 108 VAL A O 1
ATOM 860 N N . LYS A 1 109 ? -8.523 -4.564 20.037 1.00 94.56 109 LYS A N 1
ATOM 861 C CA . LYS A 1 109 ? -8.044 -4.648 21.428 1.00 94.56 109 LYS A CA 1
ATOM 862 C C . LYS A 1 109 ? -8.808 -3.702 22.343 1.00 94.56 109 LYS A C 1
ATOM 864 O O . LYS A 1 109 ? -9.224 -4.102 23.425 1.00 94.56 109 LYS A O 1
ATOM 869 N N . ARG A 1 110 ? -9.026 -2.466 21.889 1.00 90.50 110 ARG A N 1
ATOM 870 C CA . ARG A 1 110 ? -9.775 -1.478 22.662 1.00 90.50 110 ARG A CA 1
ATOM 871 C C . ARG A 1 110 ? -11.220 -1.915 22.894 1.00 90.50 110 ARG A C 1
ATOM 873 O O . ARG A 1 110 ? -11.698 -1.831 24.019 1.00 90.50 110 ARG A O 1
ATOM 880 N N . LEU A 1 111 ? -11.889 -2.420 21.855 1.00 90.94 111 LEU A N 1
ATOM 881 C CA . LEU A 1 111 ? -13.242 -2.964 21.977 1.00 90.94 111 LEU A CA 1
ATOM 882 C C . LEU A 1 111 ? -13.292 -4.128 22.977 1.00 90.94 111 LEU A C 1
ATOM 884 O O . LEU A 1 111 ? -14.198 -4.174 23.803 1.00 90.94 111 LEU A O 1
ATOM 888 N N . ASP A 1 112 ? -12.326 -5.044 22.928 1.00 92.94 112 ASP A N 1
ATOM 889 C CA . ASP A 1 112 ? -12.265 -6.180 23.850 1.00 92.94 112 ASP A CA 1
ATOM 890 C C . ASP A 1 112 ? -12.077 -5.726 25.309 1.00 92.94 112 ASP A C 1
ATOM 892 O O . ASP A 1 112 ? -12.751 -6.231 26.209 1.00 92.94 112 ASP A O 1
ATOM 896 N N . GLU A 1 113 ? -11.189 -4.760 25.563 1.00 90.25 113 GLU A N 1
ATOM 897 C CA . GLU A 1 113 ? -10.997 -4.153 26.889 1.00 90.25 113 GLU A CA 1
ATOM 898 C C . GLU A 1 113 ? -12.281 -3.498 27.403 1.00 90.25 113 GLU A C 1
ATOM 900 O O . GLU A 1 113 ?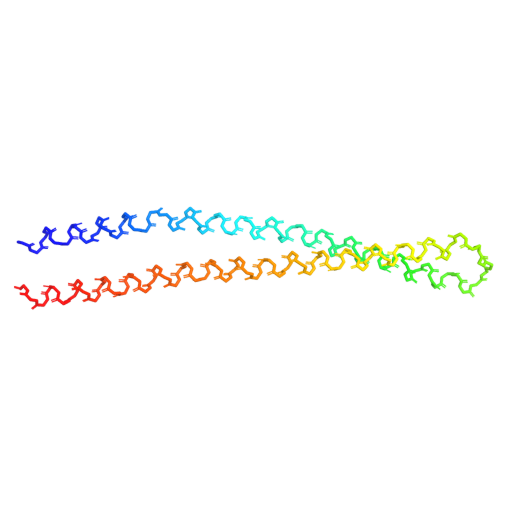 -12.713 -3.761 28.528 1.00 90.25 113 GLU A O 1
ATOM 905 N N . ASP A 1 114 ? -12.914 -2.689 26.556 1.00 87.38 114 ASP A N 1
ATOM 906 C CA . ASP A 1 114 ? -14.133 -1.962 26.882 1.00 87.38 114 ASP A CA 1
ATOM 907 C C . ASP A 1 114 ? -15.290 -2.939 27.174 1.00 87.38 114 ASP A C 1
ATOM 909 O O . ASP A 1 114 ? -15.987 -2.800 28.182 1.00 87.38 114 ASP A O 1
ATOM 913 N N . LEU A 1 115 ? -15.457 -3.998 26.373 1.00 88.88 115 LEU A N 1
ATOM 914 C CA . LEU A 1 115 ? -16.464 -5.040 26.612 1.00 88.88 115 LEU A CA 1
ATOM 915 C C . LEU A 1 115 ? -16.215 -5.819 27.909 1.00 88.88 115 LEU A C 1
ATOM 917 O O . LEU A 1 115 ? -17.171 -6.146 28.618 1.00 88.88 115 LEU A O 1
ATOM 921 N N . ASN A 1 116 ? -14.954 -6.109 28.237 1.00 89.25 116 ASN A N 1
ATOM 922 C CA . ASN A 1 116 ? -14.602 -6.767 29.492 1.00 89.25 116 ASN A CA 1
ATOM 923 C C . ASN A 1 116 ? -14.947 -5.883 30.695 1.00 89.25 116 ASN A C 1
ATOM 925 O O . ASN A 1 116 ? -15.607 -6.358 31.622 1.00 89.25 116 ASN A O 1
ATOM 929 N N . GLN A 1 117 ? -14.585 -4.596 30.654 1.00 85.69 117 GLN A N 1
ATOM 930 C CA . GLN A 1 117 ? -14.932 -3.642 31.709 1.00 85.69 117 GLN A CA 1
ATOM 931 C C . GLN A 1 117 ? -16.451 -3.511 31.860 1.00 85.69 117 GLN A C 1
ATOM 933 O O . GLN A 1 117 ? -16.981 -3.561 32.969 1.00 85.69 117 GLN A O 1
ATOM 938 N N . PHE A 1 118 ? -17.169 -3.412 30.742 1.00 84.75 118 PHE A N 1
ATOM 939 C CA . PHE A 1 118 ? -18.624 -3.349 30.739 1.00 84.75 118 PHE A CA 1
ATOM 940 C C . PHE A 1 118 ? -19.261 -4.599 31.373 1.00 84.75 118 PHE A C 1
ATOM 942 O O . PHE A 1 118 ? -20.205 -4.496 32.162 1.00 84.75 118 PHE A O 1
ATOM 949 N N . ALA A 1 119 ? -18.728 -5.789 31.084 1.00 87.12 119 ALA A N 1
ATOM 950 C CA . ALA A 1 119 ? -19.193 -7.036 31.684 1.00 87.12 119 ALA A CA 1
ATOM 951 C C . ALA A 1 119 ? -18.911 -7.117 33.196 1.00 87.12 119 ALA A C 1
ATOM 953 O O . ALA A 1 119 ? -19.710 -7.701 33.931 1.00 87.12 119 ALA A O 1
ATOM 954 N N . GLU A 1 120 ? -17.798 -6.558 33.677 1.00 86.94 120 GLU A N 1
ATOM 955 C CA . GLU A 1 120 ? -17.512 -6.453 35.113 1.00 86.94 120 GLU A CA 1
ATOM 956 C C . GLU A 1 120 ? -18.449 -5.472 35.816 1.00 86.94 120 GLU A C 1
ATOM 958 O O . GLU A 1 120 ? -19.019 -5.813 36.855 1.00 86.94 120 GLU A O 1
ATOM 963 N N . ASP A 1 121 ? -18.682 -4.304 35.221 1.00 82.81 121 ASP A N 1
ATOM 964 C CA . ASP A 1 121 ? -19.605 -3.295 35.739 1.00 82.81 121 ASP A CA 1
ATOM 965 C C . ASP A 1 121 ? -21.028 -3.849 35.878 1.00 82.81 121 ASP A C 1
ATOM 967 O O . ASP A 1 121 ? -21.706 -3.567 36.865 1.00 82.81 121 ASP A O 1
ATOM 971 N N . LEU A 1 122 ? -21.476 -4.679 34.929 1.00 82.38 122 LEU A N 1
ATOM 972 C CA . LEU A 1 122 ? -22.772 -5.359 35.006 1.00 82.38 122 LEU A CA 1
ATOM 973 C C . LEU A 1 122 ? -22.856 -6.395 36.133 1.00 82.38 122 LEU A C 1
ATOM 975 O O . LEU A 1 122 ? -23.943 -6.610 36.657 1.00 82.38 122 LEU A O 1
ATOM 979 N N . LYS A 1 123 ? -21.746 -7.042 36.515 1.00 83.19 123 LYS A N 1
ATOM 980 C CA . LYS A 1 123 ? -21.717 -7.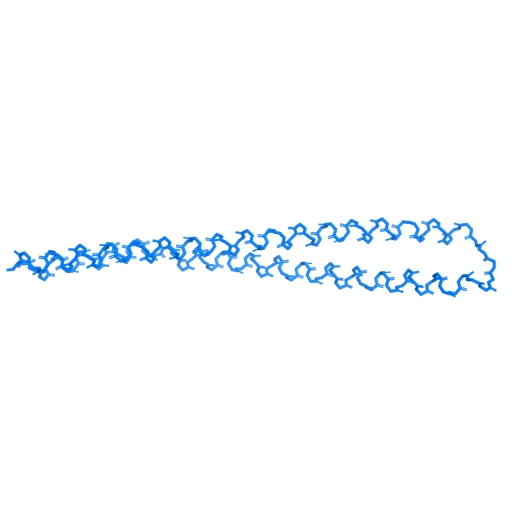990 37.648 1.00 83.19 123 LYS A CA 1
ATOM 981 C C . LYS A 1 123 ? -21.767 -7.287 39.006 1.00 83.19 123 LYS A C 1
ATOM 983 O O . LYS A 1 123 ? -22.080 -7.933 40.003 1.00 83.19 123 LYS A O 1
ATOM 988 N N . GLN A 1 124 ? -21.397 -6.008 39.057 1.00 68.94 124 GLN A N 1
ATOM 989 C CA . GLN A 1 124 ? -21.395 -5.199 40.279 1.00 68.94 124 GLN A CA 1
ATOM 990 C C . GLN A 1 124 ? -22.741 -4.503 40.555 1.00 68.94 124 GLN A C 1
ATOM 992 O O . GLN A 1 124 ? -22.897 -3.905 41.622 1.00 68.94 124 GLN A O 1
ATOM 997 N N . VAL A 1 125 ? -23.694 -4.564 39.616 1.00 56.56 125 VAL A N 1
ATOM 998 C CA . VAL A 1 125 ? -25.063 -4.023 39.732 1.00 56.56 125 VAL A CA 1
ATOM 999 C C . VAL A 1 125 ? -26.042 -5.124 40.116 1.00 56.56 125 VAL A C 1
ATOM 1001 O O . VAL A 1 125 ? -26.936 -4.823 40.939 1.00 56.56 125 VAL A O 1
#